Protein AF-A0A6J4P0G9-F1 (afdb_monomer_lite)

Organism: NCBI:txid349277

InterPro domains:
  IPR003431 3 pythase, beta-propeller [PF02333] (2-49)
  IPR003431 3 pythase, beta-propeller [PS51662] (1-52)
  IPR011042 Six-bladed beta-propeller, TolB-like [G3DSA:2.120.10.30] (1-52)

Radius of gyration: 12.63 Å; chains: 1; bounding box: 32×22×28 Å

Foldseek 3Di:
DPWPDKDWDQPQPPPVQGRTWIKTKDPFDADPVGHTDDIDIDIDRVVVVPDD

Structure (mmCIF, N/CA/C/O backbone):
data_AF-A0A6J4P0G9-F1
#
_entry.id   AF-A0A6J4P0G9-F1
#
loop_
_atom_site.group_PDB
_atom_site.id
_atom_site.type_symbol
_atom_site.label_atom_id
_atom_site.label_alt_id
_atom_site.label_comp_id
_atom_site.label_asym_id
_atom_site.label_entity_id
_atom_site.label_seq_id
_atom_site.pdbx_PDB_ins_code
_atom_site.Cartn_x
_atom_site.Cartn_y
_atom_site.Cartn_z
_atom_site.occupancy
_atom_site.B_iso_or_equiv
_atom_site.auth_seq_id
_atom_site.auth_comp_id
_atom_site.auth_asym_id
_atom_site.auth_atom_id
_atom_site.pdbx_PDB_model_num
ATOM 1 N N . THR A 1 1 ? 8.263 7.850 -6.136 1.00 86.19 1 THR A N 1
ATOM 2 C CA . THR A 1 1 ? 7.837 9.193 -6.599 1.00 86.19 1 THR A CA 1
ATOM 3 C C . THR A 1 1 ? 6.804 9.028 -7.694 1.00 86.19 1 THR A C 1
ATOM 5 O O . THR A 1 1 ? 6.477 7.889 -7.996 1.00 86.19 1 THR A O 1
ATOM 8 N N . ASP A 1 2 ? 6.286 10.124 -8.260 1.00 96.56 2 ASP A N 1
ATOM 9 C CA . ASP A 1 2 ? 5.459 10.091 -9.480 1.00 96.56 2 ASP A CA 1
ATOM 10 C C . ASP A 1 2 ? 4.245 9.159 -9.357 1.00 96.56 2 ASP A C 1
ATOM 12 O O . ASP A 1 2 ? 3.958 8.364 -10.243 1.00 96.56 2 ASP A O 1
ATOM 16 N N . THR A 1 3 ? 3.584 9.222 -8.195 1.00 97.38 3 THR A N 1
ATOM 17 C CA . THR A 1 3 ? 2.429 8.383 -7.877 1.00 97.38 3 THR A CA 1
ATOM 18 C C . THR A 1 3 ? 1.254 8.726 -8.783 1.00 97.38 3 THR A C 1
ATOM 20 O O . THR A 1 3 ? 0.724 9.833 -8.704 1.00 97.38 3 THR A O 1
ATOM 23 N N . ASP A 1 4 ? 0.802 7.754 -9.573 1.00 98.06 4 ASP A N 1
ATOM 24 C CA . ASP A 1 4 ? -0.407 7.888 -10.393 1.00 98.06 4 ASP A CA 1
ATOM 25 C C . ASP A 1 4 ? -1.690 7.640 -9.580 1.00 98.06 4 ASP A C 1
ATOM 27 O O . ASP A 1 4 ? -2.665 8.383 -9.683 1.00 98.06 4 ASP A O 1
ATOM 31 N N . GLY A 1 5 ? -1.702 6.577 -8.767 1.00 98.44 5 GLY A N 1
ATOM 32 C CA . GLY A 1 5 ? -2.897 6.091 -8.073 1.00 98.44 5 GLY A CA 1
ATOM 33 C C . GLY A 1 5 ? -2.676 5.796 -6.592 1.00 98.44 5 GLY A C 1
ATOM 34 O O . GLY A 1 5 ? -1.610 5.318 -6.188 1.00 98.44 5 GLY A O 1
ATOM 35 N N . ILE A 1 6 ? -3.721 6.048 -5.803 1.00 98.69 6 ILE A N 1
ATOM 36 C CA . ILE A 1 6 ? -3.800 5.756 -4.368 1.00 98.69 6 ILE A CA 1
ATOM 37 C C . ILE A 1 6 ? -5.131 5.083 -4.032 1.00 98.69 6 ILE A C 1
ATOM 39 O O . ILE A 1 6 ? -6.126 5.299 -4.722 1.00 98.69 6 ILE A O 1
ATOM 43 N N . ASP A 1 7 ? -5.148 4.315 -2.947 1.00 98.75 7 ASP A N 1
ATOM 44 C CA . ASP A 1 7 ? -6.377 3.809 -2.334 1.00 98.75 7 ASP A CA 1
ATOM 45 C C . ASP A 1 7 ? -6.203 3.653 -0.814 1.00 98.75 7 ASP A C 1
ATOM 47 O O . ASP A 1 7 ? -5.080 3.610 -0.295 1.00 98.75 7 ASP A O 1
ATOM 51 N N . VAL A 1 8 ? -7.317 3.592 -0.085 1.00 98.62 8 VAL A N 1
ATOM 52 C CA . VAL A 1 8 ? -7.323 3.508 1.376 1.00 98.62 8 VAL A CA 1
ATOM 53 C C . VAL A 1 8 ? -8.483 2.670 1.896 1.00 98.62 8 VAL A C 1
ATOM 55 O O . VAL A 1 8 ? -9.618 2.768 1.439 1.00 98.62 8 VAL A O 1
ATOM 58 N N . THR A 1 9 ? -8.210 1.895 2.942 1.00 98.50 9 THR A N 1
ATOM 59 C CA . THR A 1 9 ? -9.248 1.273 3.763 1.00 98.50 9 THR A CA 1
ATOM 60 C C . THR A 1 9 ? -8.961 1.487 5.240 1.00 98.50 9 THR A C 1
ATOM 62 O O . THR A 1 9 ? -7.819 1.370 5.684 1.00 98.50 9 THR A O 1
ATOM 65 N N . SER A 1 10 ? -10.007 1.784 6.009 1.00 97.94 10 SER A N 1
ATOM 66 C CA . SER A 1 10 ? -9.972 1.806 7.475 1.00 97.94 10 SER A CA 1
ATOM 67 C C . SER A 1 10 ? -10.369 0.463 8.096 1.00 97.94 10 SER A C 1
ATOM 69 O O . SER A 1 10 ? -10.326 0.312 9.316 1.00 97.94 10 SER A O 1
ATOM 71 N N . ALA A 1 11 ? -10.755 -0.525 7.282 1.00 98.44 11 ALA A N 1
ATOM 72 C CA . ALA A 1 11 ? -11.000 -1.875 7.767 1.00 98.44 11 ALA A CA 1
ATOM 73 C C . ALA A 1 11 ? -9.668 -2.562 8.101 1.00 98.44 11 ALA A C 1
ATOM 75 O O . ALA A 1 11 ? -8.732 -2.527 7.303 1.00 98.44 11 ALA A O 1
ATOM 76 N N . GLY A 1 12 ? -9.593 -3.223 9.257 1.00 98.19 12 GLY A N 1
ATOM 77 C CA . GLY A 1 12 ? -8.411 -3.988 9.650 1.00 98.19 12 GLY A CA 1
ATOM 78 C C . GLY A 1 12 ? -8.153 -5.172 8.713 1.00 98.19 12 GLY A C 1
ATOM 79 O O . GLY A 1 12 ? -9.053 -5.969 8.448 1.00 98.19 12 GLY A O 1
ATOM 80 N N . LEU A 1 13 ? -6.911 -5.317 8.244 1.00 98.19 13 LEU A N 1
ATOM 81 C CA . LEU A 1 13 ? -6.475 -6.386 7.332 1.00 98.19 13 LEU A CA 1
ATOM 82 C C . LEU A 1 13 ? -5.553 -7.385 8.050 1.00 98.19 13 LEU A C 1
ATOM 8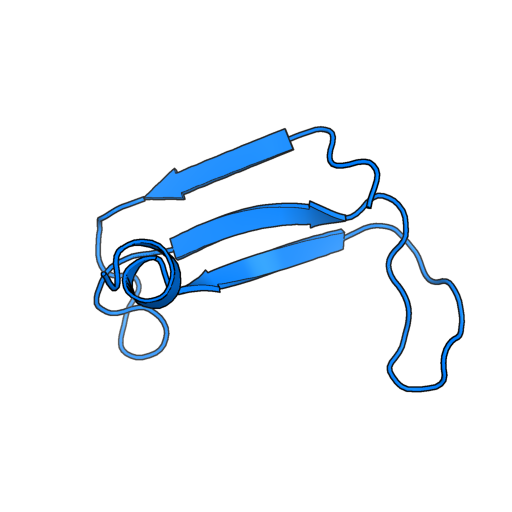4 O O . LEU A 1 13 ? -4.463 -7.722 7.586 1.00 98.19 13 LEU A O 1
ATOM 88 N N . GLY A 1 14 ? -5.994 -7.849 9.220 1.00 98.25 14 GLY A N 1
ATOM 89 C CA . GLY A 1 14 ? -5.239 -8.776 10.064 1.00 98.25 14 GLY A CA 1
ATOM 90 C C . GLY A 1 14 ? -4.119 -8.104 10.874 1.00 98.25 14 GLY A C 1
ATOM 91 O O . GLY A 1 14 ? -4.036 -6.878 10.933 1.00 98.25 14 GLY A O 1
ATOM 92 N N . PRO A 1 15 ? -3.245 -8.897 11.522 1.00 97.94 15 PRO A N 1
ATOM 93 C CA . PRO A 1 15 ? -2.291 -8.386 12.511 1.00 97.94 15 PRO A CA 1
ATOM 94 C C . PRO A 1 15 ? -1.210 -7.466 11.927 1.00 97.94 1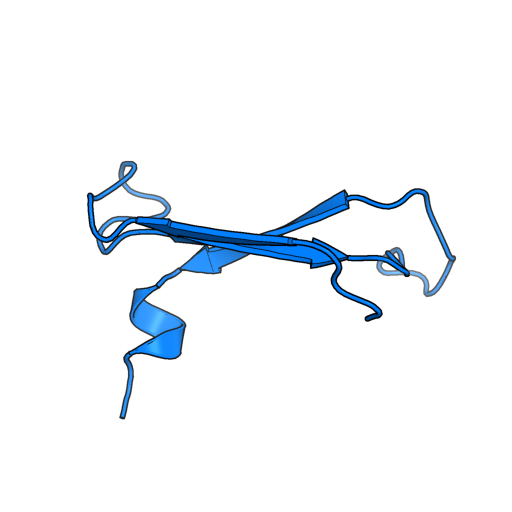5 PRO A C 1
ATOM 96 O O . PRO A 1 15 ? -0.600 -6.711 12.674 1.00 97.94 15 PRO A O 1
ATOM 99 N N . ALA A 1 16 ? -0.971 -7.510 10.613 1.00 97.12 16 ALA A N 1
ATOM 100 C CA . ALA A 1 16 ? -0.017 -6.620 9.951 1.00 97.12 16 ALA A CA 1
ATOM 101 C C . ALA A 1 16 ? -0.563 -5.192 9.759 1.00 97.12 16 ALA A C 1
ATOM 103 O O . ALA A 1 16 ? 0.213 -4.240 9.755 1.00 97.12 16 ALA A O 1
ATOM 104 N N . PHE A 1 17 ? -1.885 -5.044 9.615 1.00 98.38 17 PHE A N 1
ATOM 105 C CA . PHE A 1 17 ? -2.559 -3.766 9.358 1.00 98.38 17 PHE A CA 1
ATOM 106 C C . PHE A 1 17 ? -3.870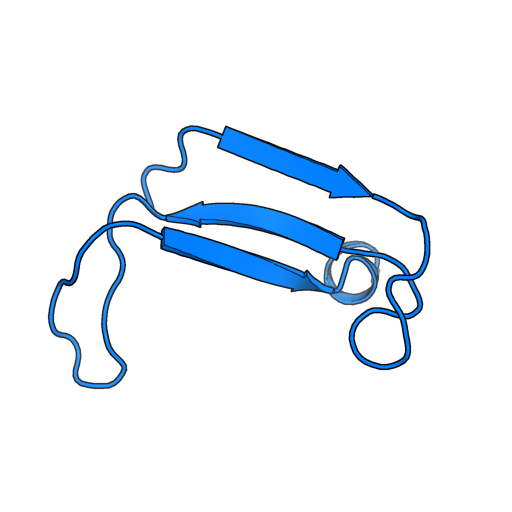 -3.678 10.160 1.00 98.38 17 PHE A C 1
ATOM 108 O O . PHE A 1 17 ? -4.958 -3.638 9.574 1.00 98.38 17 PHE A O 1
ATOM 115 N N . PRO A 1 18 ? -3.801 -3.694 11.503 1.00 98.06 18 PRO A N 1
ATOM 116 C CA . PRO A 1 18 ? -4.989 -3.792 12.348 1.00 98.06 18 PRO A CA 1
ATOM 117 C C . PRO A 1 18 ? -5.901 -2.559 12.242 1.00 98.06 18 PRO A C 1
ATOM 119 O O . PRO A 1 18 ? -7.117 -2.708 12.322 1.00 98.06 18 PRO A O 1
ATOM 122 N N . GLY A 1 19 ? -5.335 -1.370 12.008 1.00 97.94 19 GLY A N 1
ATOM 123 C CA . GLY A 1 19 ? -6.071 -0.112 11.817 1.00 97.94 19 GLY A CA 1
ATOM 124 C C . GLY A 1 19 ? -6.287 0.301 10.357 1.00 97.94 19 GLY A C 1
ATOM 125 O O . GLY A 1 19 ? -6.588 1.464 10.094 1.00 97.94 19 GLY A O 1
ATOM 126 N N . GLY A 1 20 ? -6.106 -0.620 9.406 1.00 98.50 20 GLY A N 1
ATOM 127 C CA . GLY A 1 20 ? -6.263 -0.354 7.977 1.00 98.50 20 GLY A CA 1
ATOM 128 C C . GLY A 1 20 ? -4.960 -0.049 7.239 1.00 98.50 20 GLY A C 1
ATOM 129 O O . GLY A 1 20 ? -3.860 -0.081 7.798 1.00 98.50 20 GLY A O 1
ATOM 130 N N . LEU A 1 21 ? -5.091 0.210 5.941 1.00 98.81 21 LEU A N 1
ATOM 131 C CA . LEU A 1 21 ? -3.980 0.285 4.998 1.00 98.81 21 LEU A CA 1
ATOM 132 C C . LEU A 1 21 ? -4.181 1.443 4.020 1.00 98.81 21 LEU A C 1
ATOM 134 O O . LEU A 1 21 ? -5.246 1.590 3.423 1.00 98.81 21 LEU A O 1
ATOM 138 N N . PHE A 1 22 ? -3.119 2.218 3.830 1.00 98.75 22 PHE A N 1
ATOM 139 C CA . PHE A 1 22 ? -2.958 3.141 2.717 1.00 98.75 22 PHE A CA 1
ATOM 140 C C . PHE A 1 22 ? -2.014 2.524 1.682 1.00 98.75 22 PHE A C 1
ATOM 142 O O . PHE A 1 22 ? -0.949 2.004 2.037 1.00 98.75 22 PHE A O 1
ATOM 149 N N . VAL A 1 23 ? -2.399 2.589 0.408 1.00 98.69 23 VAL A N 1
ATOM 150 C CA . VAL A 1 23 ? -1.598 2.095 -0.715 1.00 98.69 23 VAL A CA 1
ATOM 151 C C . VAL A 1 23 ? -1.345 3.231 -1.696 1.00 98.69 23 VAL A C 1
ATOM 153 O O . VAL A 1 23 ? -2.275 3.923 -2.102 1.00 98.69 23 VAL A O 1
ATOM 156 N N . ALA A 1 24 ? -0.091 3.391 -2.114 1.00 98.75 24 ALA A N 1
ATOM 157 C CA . ALA A 1 24 ? 0.300 4.333 -3.161 1.00 98.75 24 ALA A CA 1
ATOM 158 C C . ALA A 1 24 ? 1.182 3.643 -4.202 1.00 98.75 24 ALA A C 1
ATOM 160 O O . ALA A 1 24 ? 2.092 2.891 -3.843 1.00 98.75 24 ALA A O 1
ATOM 161 N N . GLN A 1 25 ? 0.921 3.897 -5.484 1.00 98.62 25 GLN A N 1
ATOM 162 C CA . GLN A 1 25 ? 1.817 3.483 -6.563 1.00 98.62 25 GLN A CA 1
ATOM 163 C C . GLN A 1 25 ? 3.148 4.251 -6.479 1.00 98.62 25 GLN A C 1
ATOM 165 O O . GLN A 1 25 ? 3.192 5.414 -6.072 1.00 98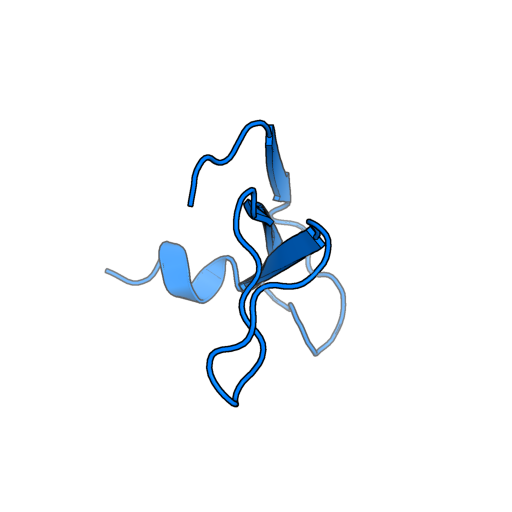.62 25 GLN A O 1
ATOM 170 N N . ASP A 1 26 ? 4.243 3.578 -6.829 1.00 98.38 26 ASP A N 1
ATOM 171 C CA . ASP A 1 26 ? 5.585 4.149 -6.890 1.00 98.38 26 ASP A CA 1
ATOM 172 C C . ASP A 1 26 ? 6.129 4.089 -8.320 1.00 98.38 26 ASP A C 1
ATOM 174 O O . ASP A 1 26 ? 6.512 3.020 -8.811 1.00 98.38 26 ASP A O 1
ATOM 178 N N . GLY A 1 27 ? 6.172 5.254 -8.968 1.00 97.94 27 GLY A N 1
ATOM 179 C CA . GLY A 1 27 ? 6.653 5.433 -10.332 1.00 97.94 27 GLY A CA 1
ATOM 180 C C . GLY A 1 27 ? 8.161 5.226 -10.495 1.00 97.94 27 GLY A C 1
ATOM 181 O O . GLY A 1 27 ? 8.597 4.857 -11.585 1.00 97.94 27 GLY A O 1
ATOM 182 N N . THR A 1 28 ? 8.941 5.378 -9.415 1.00 97.06 28 THR A N 1
ATOM 183 C CA . THR A 1 28 ? 10.394 5.125 -9.390 1.00 97.06 28 THR A CA 1
ATOM 184 C C . THR A 1 28 ? 10.759 4.264 -8.183 1.00 97.06 28 THR A C 1
ATOM 186 O O . THR A 1 28 ? 11.290 4.730 -7.173 1.00 97.06 28 THR A O 1
ATOM 189 N N . ASN A 1 29 ? 10.477 2.970 -8.302 1.00 97.31 29 ASN A N 1
ATOM 190 C CA . ASN A 1 29 ? 10.812 1.995 -7.277 1.00 97.31 29 ASN A CA 1
ATOM 191 C C . ASN A 1 29 ? 12.324 1.736 -7.247 1.00 97.31 29 ASN A C 1
ATOM 193 O O . ASN A 1 29 ? 12.904 1.297 -8.237 1.00 97.31 29 ASN A O 1
ATOM 197 N N . THR A 1 30 ? 12.956 1.979 -6.101 1.00 97.00 30 THR A N 1
ATOM 198 C CA . THR A 1 30 ? 14.399 1.781 -5.907 1.00 97.00 30 THR A CA 1
ATOM 199 C C . THR A 1 30 ? 14.651 0.616 -4.949 1.00 97.00 30 THR A C 1
ATOM 201 O O . THR A 1 30 ? 14.007 0.526 -3.901 1.00 97.00 30 THR A O 1
ATOM 204 N N . THR A 1 31 ? 15.575 -0.284 -5.295 1.00 94.81 31 THR A N 1
ATOM 205 C CA . THR A 1 31 ? 16.010 -1.374 -4.407 1.00 94.81 31 THR A CA 1
ATOM 206 C C . THR A 1 31 ? 16.788 -0.827 -3.204 1.00 94.81 31 THR A C 1
ATOM 208 O O . THR A 1 31 ? 17.267 0.309 -3.250 1.00 94.81 31 THR A O 1
ATOM 211 N N . PRO A 1 32 ? 16.974 -1.612 -2.126 1.00 94.69 32 PRO A N 1
ATOM 212 C CA . PRO A 1 32 ? 17.790 -1.186 -0.985 1.00 94.69 32 PRO A CA 1
ATOM 213 C C . PRO A 1 32 ? 19.219 -0.761 -1.361 1.00 94.69 32 PRO A C 1
ATOM 215 O O . PRO A 1 32 ? 19.805 0.093 -0.705 1.00 94.69 32 PRO A O 1
ATOM 218 N N . GLU A 1 33 ? 19.766 -1.318 -2.442 1.00 96.62 33 GLU A N 1
ATOM 219 C CA . GLU A 1 33 ? 21.100 -1.022 -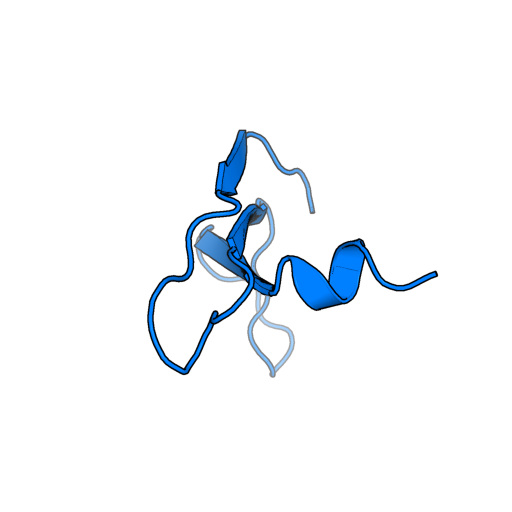2.975 1.00 96.62 33 GLU A CA 1
ATOM 220 C C . GLU A 1 33 ? 21.133 0.234 -3.866 1.00 96.62 33 GLU A C 1
ATOM 222 O O . GLU A 1 33 ? 22.181 0.577 -4.408 1.00 96.62 33 GLU A O 1
ATOM 227 N N . GLY A 1 34 ? 20.003 0.927 -4.042 1.00 95.56 34 GLY A N 1
ATOM 228 C CA . GLY A 1 34 ? 19.923 2.156 -4.833 1.00 95.56 34 GLY A CA 1
ATOM 229 C C . GLY A 1 34 ? 19.684 1.942 -6.330 1.00 95.56 34 GLY A C 1
ATOM 230 O O . GLY A 1 34 ? 19.804 2.892 -7.101 1.00 95.56 34 GLY A O 1
ATOM 231 N N . THR A 1 35 ? 19.355 0.723 -6.771 1.00 97.44 35 THR A N 1
ATOM 232 C CA . THR A 1 35 ? 19.087 0.451 -8.194 1.00 97.44 35 THR A CA 1
ATOM 233 C C . THR A 1 35 ? 17.616 0.660 -8.544 1.00 97.44 35 THR A C 1
ATOM 235 O O . THR A 1 35 ? 16.734 0.275 -7.781 1.00 97.44 35 THR A O 1
ATOM 238 N N . VAL A 1 36 ? 17.332 1.275 -9.696 1.00 97.38 36 VAL A N 1
ATOM 239 C CA . VAL A 1 36 ? 15.952 1.460 -10.172 1.00 97.38 36 VAL A CA 1
ATOM 240 C C . VAL A 1 36 ? 15.396 0.128 -10.677 1.00 97.38 36 VAL A C 1
ATOM 242 O O . VAL A 1 36 ? 16.030 -0.558 -11.477 1.00 97.38 36 VAL A O 1
ATOM 245 N N . ALA A 1 37 ? 14.197 -0.216 -10.217 1.00 96.50 37 ALA A N 1
ATOM 246 C CA . ALA A 1 37 ? 13.448 -1.414 -10.568 1.00 96.50 37 ALA A CA 1
ATOM 247 C C . ALA A 1 37 ? 12.091 -1.055 -11.199 1.00 96.50 37 ALA A C 1
ATOM 249 O O . ALA A 1 37 ? 11.704 0.111 -11.285 1.00 96.50 37 ALA A O 1
ATOM 250 N N . ASN A 1 38 ? 11.342 -2.078 -11.622 1.00 98.19 38 ASN A N 1
ATOM 251 C CA . ASN A 1 38 ? 9.975 -1.900 -12.114 1.00 98.19 38 ASN A CA 1
ATOM 252 C C . ASN A 1 38 ? 9.077 -1.248 -11.050 1.00 98.19 38 ASN A C 1
ATOM 254 O O . ASN A 1 38 ? 9.246 -1.490 -9.849 1.00 98.19 38 ASN A O 1
ATOM 258 N N . GLN A 1 39 ? 8.090 -0.480 -11.517 1.00 98.25 39 GLN A N 1
ATOM 259 C CA . GLN A 1 39 ? 7.069 0.147 -10.680 1.00 98.25 39 GLN A CA 1
ATOM 260 C C . GLN A 1 39 ? 6.347 -0.869 -9.792 1.00 98.25 39 GLN A C 1
ATOM 262 O O . GLN A 1 39 ? 6.181 -2.038 -10.152 1.00 98.25 39 GLN A O 1
ATOM 267 N N . ASN A 1 40 ? 5.909 -0.410 -8.622 1.00 98.19 40 ASN A N 1
ATOM 268 C CA . ASN A 1 40 ? 5.158 -1.228 -7.678 1.00 98.19 40 ASN A CA 1
ATOM 269 C C . ASN A 1 40 ? 4.209 -0.374 -6.818 1.00 98.19 40 ASN A C 1
ATOM 271 O O . ASN A 1 40 ? 3.915 0.768 -7.159 1.00 98.19 40 ASN A O 1
ATOM 275 N N . TYR A 1 41 ? 3.734 -0.934 -5.703 1.00 98.56 41 TYR A N 1
ATOM 276 C CA . TYR A 1 41 ? 2.934 -0.226 -4.706 1.00 98.56 41 TYR A CA 1
ATOM 277 C C . TYR A 1 41 ? 3.607 -0.286 -3.337 1.00 98.56 41 TYR A C 1
ATOM 279 O O . TYR A 1 41 ? 4.209 -1.302 -2.971 1.00 98.56 41 TYR A O 1
ATOM 287 N N . LYS A 1 42 ? 3.490 0.795 -2.567 1.00 98.00 42 LYS A N 1
ATOM 288 C CA . LYS A 1 42 ? 3.934 0.864 -1.174 1.00 98.00 42 LYS A CA 1
ATOM 289 C C . LYS A 1 42 ? 2.738 0.752 -0.247 1.00 98.00 42 LYS A C 1
ATOM 291 O O . LYS A 1 42 ? 1.699 1.359 -0.488 1.00 98.00 42 LYS A O 1
ATOM 296 N N . LEU A 1 43 ? 2.917 -0.040 0.803 1.00 98.50 43 LEU A N 1
ATOM 297 C CA . LEU A 1 43 ? 1.908 -0.322 1.809 1.00 98.50 43 LEU A CA 1
ATOM 298 C C . LEU A 1 43 ? 2.304 0.403 3.090 1.00 98.50 43 LEU A C 1
ATOM 300 O O . LEU A 1 43 ? 3.383 0.161 3.631 1.00 98.50 43 LEU A O 1
ATOM 304 N N . VAL A 1 44 ? 1.434 1.281 3.574 1.00 98.25 44 VAL A N 1
ATOM 305 C CA . VAL A 1 44 ? 1.658 2.053 4.798 1.00 98.25 44 VAL A CA 1
ATOM 306 C C . VAL A 1 44 ? 0.494 1.794 5.742 1.00 98.25 44 VAL A C 1
ATOM 308 O O . VAL A 1 44 ? -0.659 1.987 5.361 1.00 98.25 44 VAL A O 1
ATOM 311 N N . SER A 1 45 ? 0.778 1.366 6.979 1.00 98.31 45 SER A N 1
ATOM 312 C CA . SER A 1 45 ? -0.272 1.279 8.005 1.00 98.31 45 SER A CA 1
ATOM 313 C C . SER A 1 45 ? -0.954 2.638 8.135 1.00 98.31 45 SER A C 1
ATOM 315 O O . SER A 1 45 ? -0.278 3.648 8.354 1.00 98.31 45 SER A O 1
ATOM 317 N N . LEU A 1 46 ? -2.283 2.661 8.007 1.00 98.44 46 LEU A N 1
ATOM 318 C CA . LEU A 1 46 ? -3.057 3.900 8.080 1.00 98.44 46 LEU A CA 1
ATOM 319 C C . LEU A 1 46 ? -2.858 4.601 9.435 1.00 98.44 46 LEU A C 1
ATOM 321 O O . LEU A 1 46 ? -2.814 5.827 9.509 1.00 98.44 46 LEU A O 1
ATOM 325 N N . GLU A 1 47 ? -2.619 3.829 10.494 1.00 97.25 47 GLU A N 1
ATOM 326 C CA . GLU A 1 47 ? -2.318 4.341 11.832 1.00 97.25 47 GLU A CA 1
ATOM 327 C C . GLU A 1 47 ? -1.060 5.212 11.857 1.00 97.25 47 GLU A C 1
ATOM 329 O O . GLU A 1 47 ? -0.982 6.141 12.648 1.00 97.25 47 GLU A O 1
ATOM 334 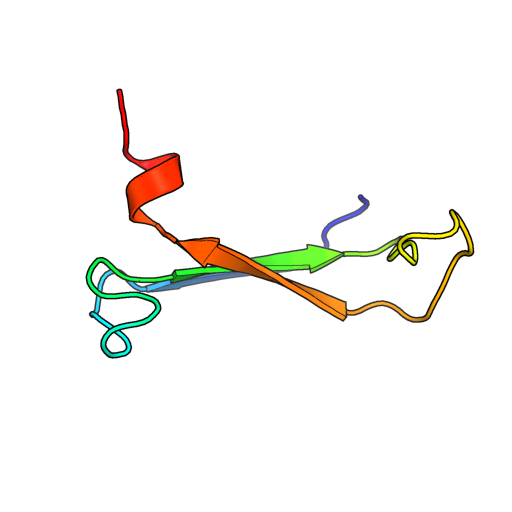N N . ASN A 1 48 ? -0.067 4.949 11.001 1.00 97.38 48 ASN A N 1
ATOM 335 C CA . ASN A 1 48 ? 1.133 5.785 10.932 1.00 97.38 48 ASN A CA 1
ATOM 336 C C . ASN A 1 48 ? 0.861 7.159 10.314 1.00 97.38 48 ASN A C 1
ATOM 338 O O . ASN A 1 48 ? 1.612 8.088 10.585 1.00 97.38 48 ASN A O 1
ATOM 342 N N . ILE A 1 49 ? -0.191 7.278 9.503 1.00 97.19 49 ILE A N 1
ATOM 343 C CA . ILE A 1 49 ? -0.592 8.523 8.839 1.00 97.19 49 ILE A CA 1
ATOM 344 C C . ILE A 1 49 ? -1.514 9.342 9.747 1.00 97.19 49 ILE A C 1
ATOM 346 O O . ILE A 1 49 ? -1.418 10.562 9.777 1.00 97.19 49 ILE A O 1
ATOM 350 N N . LEU A 1 50 ? -2.399 8.676 10.494 1.00 95.56 50 LEU A N 1
ATOM 351 C CA . LEU A 1 50 ? -3.367 9.327 11.383 1.00 95.56 50 LEU A CA 1
ATOM 352 C C . LEU A 1 50 ? -2.784 9.740 12.744 1.00 95.56 50 LEU A C 1
ATOM 354 O O . LEU A 1 50 ? -3.492 10.349 13.548 1.00 95.56 50 LEU A O 1
ATOM 358 N N . LYS A 1 51 ? -1.524 9.391 13.028 1.00 89.69 51 LYS A N 1
ATOM 359 C CA . LYS A 1 51 ? -0.827 9.855 14.233 1.00 89.69 51 LYS A CA 1
ATOM 360 C C . LYS A 1 51 ? -0.705 11.390 14.207 1.00 89.69 51 LYS A C 1
ATOM 362 O O . LYS A 1 51 ? -0.345 11.925 13.160 1.00 89.69 51 LYS A O 1
ATOM 367 N N . PRO A 1 52 ? -1.014 12.075 15.324 1.00 78.12 52 PRO A N 1
ATOM 368 C CA . PRO A 1 52 ? -0.862 13.523 15.441 1.00 78.12 52 PRO A CA 1
ATOM 369 C C . PRO A 1 52 ? 0.604 13.968 15.438 1.00 78.12 52 PRO A C 1
ATOM 371 O O . PRO A 1 52 ? 1.479 13.157 15.827 1.00 78.12 52 PRO A O 1
#

Sequence (52 aa):
TDTDGIDVTSAGLGPAFPGGLFVAQDGTNTTPEGTVANQNYKLVSLENILKP

pLDDT: mean 97.01, std 3.41, range [78.12, 98.81]

Secondary structure (DSSP, 8-state):
-----EEEE-S--STTSTT-EEEEEETT-B-TTS-B---EEEEEEHHHHH--